Protein AF-A0A1T3WIM1-F1 (afdb_monomer)

Solvent-accessible surface area (backbone atoms only — not comparable to full-atom values): 3790 Å² total; per-residue (Å²): 141,84,87,79,92,71,96,65,82,86,82,66,80,92,76,70,87,87,76,86,90,80,91,76,84,60,67,49,79,49,75,57,92,91,47,74,46,34,26,35,83,85,66,48,80,39,44,95,80,60,124

Mean predicted aligned error: 3.41 Å

pLDDT: mean 95.16, std 2.45, range [84.62, 98.0]

Radius of gyration: 15.7 Å; Cα contacts (8 Å, |Δi|>4): 36; chains: 1; bounding box: 33×21×32 Å

Structure (mmCIF, N/CA/C/O backbone):
data_AF-A0A1T3WIM1-F1
#
_entry.id   AF-A0A1T3WIM1-F1
#
loop_
_atom_site.group_PDB
_atom_site.id
_atom_site.type_symbol
_atom_site.label_atom_id
_atom_site.label_alt_id
_atom_site.label_comp_id
_atom_site.label_asym_id
_atom_site.label_entity_id
_atom_site.label_seq_id
_atom_site.pdbx_PDB_ins_code
_atom_site.Cartn_x
_atom_site.Cartn_y
_atom_site.Cartn_z
_atom_site.occupancy
_atom_site.B_iso_or_equiv
_atom_site.auth_seq_id
_atom_site.auth_comp_id
_atom_site.auth_asym_id
_atom_site.auth_atom_id
_atom_site.pdbx_PDB_model_num
ATOM 1 N N . MET A 1 1 ? 9.521 -5.001 5.441 1.00 84.62 1 MET A N 1
ATOM 2 C CA . MET A 1 1 ? 10.011 -5.048 4.040 1.00 84.62 1 MET A CA 1
ATOM 3 C C . MET A 1 1 ? 9.921 -3.667 3.399 1.00 84.62 1 MET A C 1
ATOM 5 O O . MET A 1 1 ? 8.877 -3.043 3.535 1.00 84.62 1 MET A O 1
ATOM 9 N N . LEU A 1 2 ? 10.969 -3.177 2.735 1.00 91.94 2 LEU A N 1
ATOM 10 C CA . LEU A 1 2 ? 11.001 -1.903 1.994 1.00 91.94 2 LEU A CA 1
ATOM 11 C C . LEU A 1 2 ? 11.721 -2.114 0.656 1.00 91.94 2 LEU A C 1
ATOM 13 O O . LEU A 1 2 ? 12.534 -3.026 0.555 1.00 91.94 2 LEU A O 1
ATOM 17 N N . ALA A 1 3 ? 11.425 -1.278 -0.340 1.00 94.38 3 ALA A N 1
ATOM 18 C CA . ALA A 1 3 ? 12.087 -1.317 -1.642 1.00 94.38 3 ALA A CA 1
ATOM 19 C C . ALA A 1 3 ? 13.343 -0.432 -1.664 1.00 94.38 3 ALA A C 1
ATOM 21 O O . ALA A 1 3 ? 13.416 0.579 -0.960 1.00 94.38 3 ALA A O 1
ATOM 22 N N . LYS A 1 4 ? 14.313 -0.796 -2.509 1.00 94.31 4 LYS A N 1
ATOM 23 C CA . LYS A 1 4 ? 15.488 0.024 -2.827 1.00 94.31 4 LYS A CA 1
ATOM 24 C C . LYS A 1 4 ? 15.242 0.748 -4.150 1.00 94.31 4 LYS A C 1
ATOM 26 O O . LYS A 1 4 ? 14.861 0.114 -5.127 1.00 94.31 4 LYS A O 1
ATOM 31 N N . ALA A 1 5 ? 15.479 2.058 -4.188 1.00 94.94 5 ALA A N 1
ATOM 32 C CA . ALA A 1 5 ? 15.374 2.828 -5.425 1.00 94.94 5 ALA A CA 1
ATOM 33 C C . ALA A 1 5 ? 16.409 2.349 -6.455 1.00 94.94 5 ALA A C 1
ATOM 35 O O . ALA A 1 5 ? 17.557 2.064 -6.099 1.00 94.94 5 ALA A O 1
ATOM 36 N N . GLN A 1 6 ? 16.003 2.275 -7.721 1.00 95.12 6 GLN A N 1
ATOM 37 C CA . GLN A 1 6 ? 16.850 1.938 -8.863 1.00 95.12 6 GLN A CA 1
ATOM 38 C C . GLN A 1 6 ? 16.566 2.906 -10.010 1.00 95.12 6 GLN A C 1
ATOM 40 O O . GLN A 1 6 ? 15.433 3.344 -10.193 1.00 95.12 6 GLN A O 1
ATOM 45 N N . THR A 1 7 ? 17.606 3.251 -10.765 1.00 96.38 7 THR A N 1
ATOM 46 C CA . THR A 1 7 ? 17.512 4.169 -11.912 1.00 96.38 7 THR A CA 1
ATOM 47 C C . THR A 1 7 ? 17.162 3.460 -13.214 1.00 96.38 7 THR A C 1
ATOM 49 O O . THR A 1 7 ? 16.739 4.107 -14.167 1.00 96.38 7 THR A O 1
ATOM 52 N N . LYS A 1 8 ? 17.348 2.139 -13.270 1.00 95.75 8 LYS A N 1
ATOM 53 C CA . LYS A 1 8 ? 17.060 1.302 -14.434 1.00 95.75 8 LYS A CA 1
ATOM 54 C C . LYS A 1 8 ? 16.153 0.152 -14.027 1.00 95.75 8 LYS A C 1
ATOM 56 O O . LYS A 1 8 ? 16.272 -0.371 -12.920 1.00 95.75 8 LYS A O 1
ATOM 61 N N . VAL A 1 9 ? 15.272 -0.235 -14.943 1.00 92.38 9 VAL A N 1
ATOM 62 C CA . VAL A 1 9 ? 14.476 -1.456 -14.808 1.00 92.38 9 VAL A CA 1
ATOM 63 C C . VAL A 1 9 ? 15.413 -2.658 -15.003 1.00 92.38 9 VAL A C 1
ATOM 65 O O . VAL A 1 9 ? 16.180 -2.644 -15.970 1.00 92.38 9 VAL A O 1
ATOM 68 N N . PRO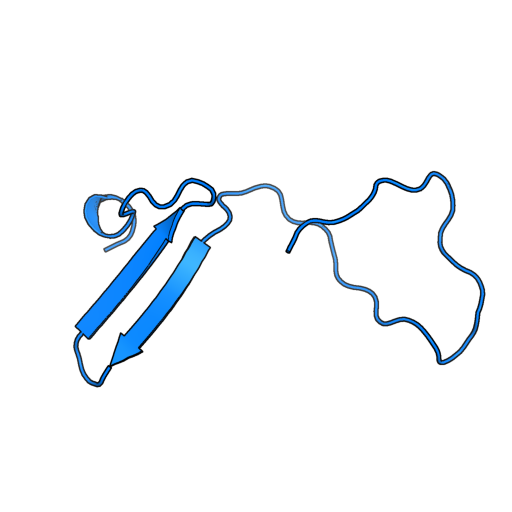 A 1 10 ? 15.401 -3.663 -14.106 1.00 94.06 10 PRO A N 1
ATOM 69 C CA . PRO A 1 10 ? 16.186 -4.885 -14.280 1.00 94.06 10 PRO A CA 1
ATOM 70 C C . PRO A 1 10 ? 15.861 -5.599 -15.600 1.00 94.06 10 PRO A C 1
ATOM 72 O O . PRO A 1 10 ? 14.711 -5.602 -16.039 1.00 94.06 10 PRO A O 1
ATOM 75 N N . THR A 1 11 ? 16.872 -6.194 -16.235 1.00 95.00 11 THR A N 1
ATOM 76 C CA . THR A 1 11 ? 16.753 -6.801 -17.576 1.00 95.00 11 THR A CA 1
ATOM 77 C C . THR A 1 11 ? 16.709 -8.328 -17.556 1.00 95.00 11 THR A C 1
ATOM 79 O O . THR A 1 11 ? 16.546 -8.944 -18.608 1.00 95.00 11 THR A O 1
ATOM 82 N N . GLU A 1 12 ? 16.883 -8.963 -16.395 1.00 96.62 12 GLU A N 1
ATOM 83 C CA . GLU A 1 12 ? 16.898 -10.421 -16.282 1.00 96.62 12 GLU A CA 1
ATOM 84 C C . GLU A 1 12 ? 15.490 -10.997 -16.498 1.00 96.62 12 GLU A C 1
ATOM 86 O O . GLU A 1 12 ? 14.608 -10.909 -15.638 1.00 96.62 12 GLU A O 1
ATOM 91 N N . ALA A 1 13 ? 15.274 -11.597 -17.670 1.00 92.44 13 ALA A N 1
ATOM 92 C CA . ALA A 1 13 ? 13.997 -12.196 -18.034 1.00 92.44 13 ALA A CA 1
ATOM 93 C C . ALA A 1 13 ? 13.648 -13.383 -17.118 1.00 92.44 13 ALA A C 1
ATOM 95 O O . ALA A 1 13 ? 14.490 -14.231 -16.829 1.00 92.44 13 ALA A O 1
ATOM 96 N N . GLY A 1 14 ? 12.388 -13.449 -16.678 1.00 94.75 14 GLY A N 1
ATOM 97 C CA . GLY A 1 14 ? 11.867 -14.543 -15.849 1.00 94.75 14 GLY A CA 1
ATOM 98 C C . GLY A 1 14 ? 12.261 -14.499 -14.367 1.00 94.75 14 GLY A C 1
ATOM 99 O O . GLY A 1 14 ? 11.844 -15.379 -13.621 1.00 94.75 14 GLY A O 1
ATOM 100 N N . VAL A 1 15 ? 13.026 -13.493 -13.925 1.00 97.38 15 VAL A N 1
ATOM 101 C CA . VAL A 1 15 ? 13.452 -13.345 -12.517 1.00 97.38 15 VAL A CA 1
ATOM 102 C C . VAL A 1 15 ? 12.533 -12.408 -11.729 1.00 97.38 15 VAL A C 1
ATOM 104 O O . VAL A 1 15 ? 12.298 -12.618 -10.540 1.00 97.38 15 VAL A O 1
ATOM 107 N N . TRP A 1 16 ? 12.005 -11.374 -12.385 1.00 95.31 16 TRP A N 1
ATOM 108 C CA . TRP A 1 16 ? 11.276 -10.286 -11.738 1.00 95.31 16 TRP A CA 1
ATOM 109 C C . TRP A 1 16 ? 9.791 -10.281 -12.107 1.00 95.31 16 TRP A C 1
ATOM 111 O O . TRP A 1 16 ? 9.422 -10.544 -13.250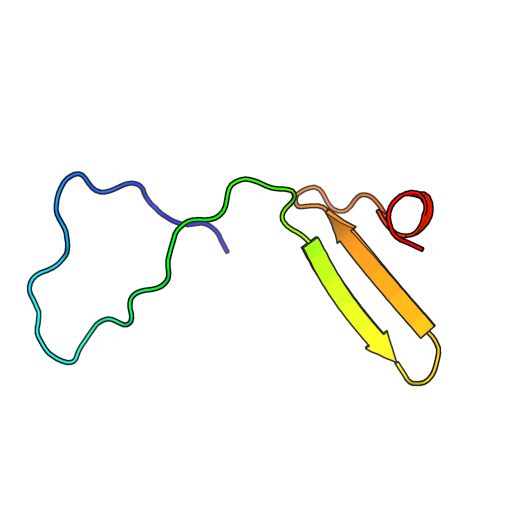 1.00 95.31 16 TRP A O 1
ATOM 121 N N . SER A 1 17 ? 8.955 -9.908 -11.137 1.00 95.06 17 SER A N 1
ATOM 122 C CA . SER A 1 17 ? 7.579 -9.459 -11.364 1.00 95.06 17 SER A CA 1
ATOM 123 C C . SER A 1 17 ? 7.513 -7.937 -11.222 1.00 95.06 17 SER A C 1
ATOM 125 O O . SER A 1 17 ? 8.277 -7.355 -10.445 1.00 95.06 17 SER A O 1
ATOM 127 N N . PHE A 1 18 ? 6.609 -7.292 -11.959 1.00 93.75 18 PHE A N 1
ATOM 128 C CA . PHE A 1 18 ? 6.462 -5.837 -11.987 1.00 93.75 18 PHE A CA 1
ATOM 129 C C . PHE A 1 18 ? 5.043 -5.433 -11.597 1.00 93.75 18 PHE A C 1
ATOM 131 O O . PHE A 1 18 ? 4.069 -5.929 -12.157 1.00 93.75 18 PHE A O 1
ATOM 138 N N . GLU A 1 19 ? 4.938 -4.482 -10.674 1.00 95.50 19 GLU A N 1
ATOM 139 C CA . GLU A 1 19 ? 3.677 -3.895 -10.225 1.00 95.50 19 GLU A CA 1
ATOM 140 C C . GLU A 1 19 ? 3.728 -2.367 -10.399 1.00 95.50 19 GLU A C 1
ATOM 142 O O . GLU A 1 19 ? 4.797 -1.766 -10.224 1.00 95.50 19 GLU A O 1
ATOM 147 N N . PRO A 1 20 ? 2.606 -1.705 -10.741 1.00 95.19 20 PRO A N 1
ATOM 148 C CA . PRO A 1 20 ? 2.549 -0.250 -10.797 1.00 95.19 20 PRO A CA 1
ATOM 149 C C . PRO A 1 20 ? 2.785 0.363 -9.412 1.00 95.19 20 PRO A C 1
ATOM 151 O O . PRO A 1 20 ? 2.329 -0.148 -8.387 1.00 95.19 20 PRO A O 1
ATOM 154 N N . LYS A 1 21 ? 3.479 1.503 -9.376 1.00 95.25 21 LYS A N 1
ATOM 155 C CA . LYS A 1 21 ? 3.677 2.250 -8.135 1.00 95.25 21 LYS A CA 1
ATOM 156 C C . LYS A 1 21 ? 2.433 3.088 -7.831 1.00 95.25 21 LYS A C 1
ATOM 158 O O . LYS A 1 21 ? 2.108 4.001 -8.581 1.00 95.25 21 LYS A O 1
ATOM 163 N N . TRP A 1 22 ? 1.826 2.847 -6.674 1.00 96.50 22 TRP A N 1
ATOM 164 C CA . TRP A 1 22 ? 0.736 3.665 -6.142 1.00 96.50 22 TRP A CA 1
ATOM 165 C C . TRP A 1 22 ? 1.248 4.681 -5.113 1.00 96.50 22 TRP A C 1
ATOM 167 O O . TRP A 1 22 ? 2.129 4.370 -4.301 1.00 96.50 22 TRP A O 1
ATOM 177 N N . ASP A 1 23 ? 0.696 5.894 -5.140 1.00 97.25 23 ASP A N 1
ATOM 178 C CA . ASP A 1 23 ? 0.886 6.906 -4.099 1.00 97.25 23 ASP A CA 1
ATOM 179 C C . ASP A 1 23 ? -0.306 6.872 -3.139 1.00 97.25 23 ASP A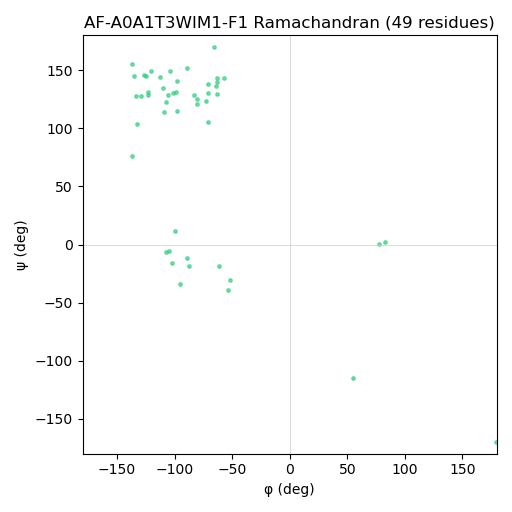 C 1
ATOM 181 O O . ASP A 1 23 ? -1.441 7.142 -3.518 1.00 97.25 23 ASP A O 1
ATOM 185 N N . GLY A 1 24 ? -0.047 6.503 -1.885 1.00 94.88 24 GLY A N 1
ATOM 186 C CA . GLY A 1 24 ? -1.071 6.351 -0.858 1.00 94.88 24 GLY A CA 1
ATOM 187 C C . GLY A 1 24 ? -0.480 5.903 0.477 1.00 94.88 24 GLY A C 1
ATOM 188 O O . GLY A 1 24 ? 0.742 5.868 0.663 1.00 94.88 24 GLY A O 1
ATOM 189 N N . PHE A 1 25 ? -1.345 5.538 1.423 1.00 94.62 25 PHE A N 1
ATOM 190 C CA . PHE A 1 25 ? -0.909 4.974 2.697 1.00 94.62 25 PHE A CA 1
ATOM 191 C C . PHE A 1 25 ? -0.589 3.492 2.542 1.00 94.62 25 PHE A C 1
ATOM 193 O O . PHE A 1 25 ? -1.433 2.694 2.149 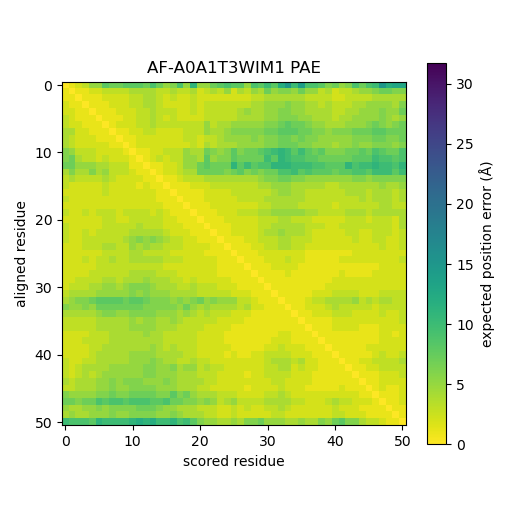1.00 94.62 25 PHE A O 1
ATOM 200 N N . ARG A 1 26 ? 0.628 3.098 2.922 1.00 96.19 26 ARG A N 1
ATOM 201 C CA . ARG A 1 26 ? 0.925 1.680 3.108 1.00 96.19 26 ARG A CA 1
ATOM 202 C C . ARG A 1 26 ? 0.243 1.185 4.380 1.00 96.19 26 ARG A C 1
ATOM 204 O O . ARG A 1 26 ? 0.553 1.693 5.462 1.00 96.19 26 ARG A O 1
ATOM 211 N N . ALA A 1 27 ? -0.576 0.151 4.233 1.00 96.56 27 ALA A N 1
ATOM 212 C CA . ALA A 1 27 ? -1.216 -0.555 5.330 1.00 96.56 27 ALA A CA 1
ATOM 213 C C . ALA A 1 27 ? -0.823 -2.041 5.348 1.00 96.56 27 ALA A C 1
ATOM 215 O O . ALA A 1 27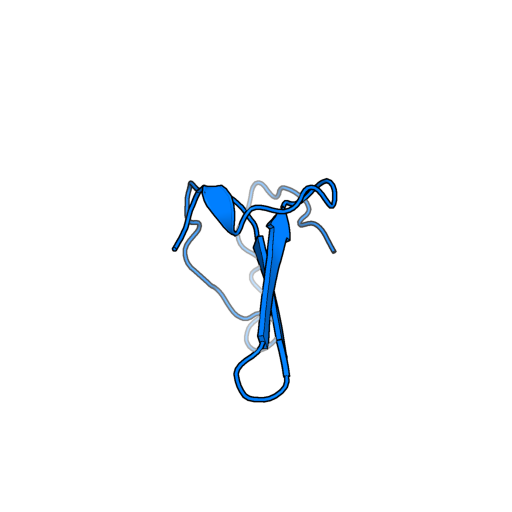 ? -0.555 -2.637 4.303 1.00 96.56 27 ALA A O 1
ATOM 216 N 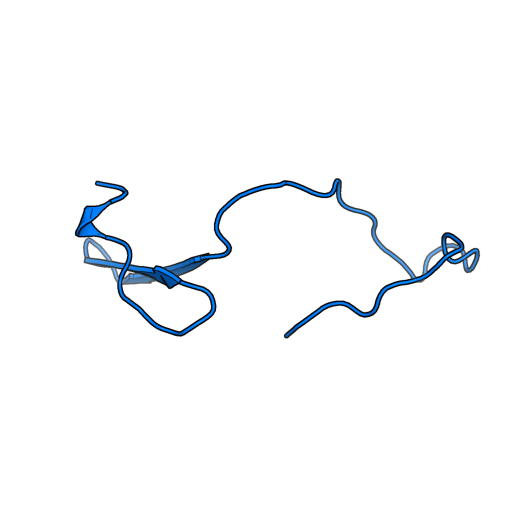N . LEU A 1 28 ? -0.779 -2.624 6.542 1.00 96.94 28 LEU A N 1
ATOM 217 C CA . LEU A 1 28 ? -0.900 -4.061 6.762 1.00 96.94 28 LEU A CA 1
ATOM 218 C C . LEU A 1 28 ? -2.323 -4.327 7.243 1.00 96.94 28 LEU A C 1
ATOM 220 O O . LEU A 1 28 ? -2.786 -3.653 8.162 1.00 96.94 28 LEU A O 1
ATOM 224 N N . VAL A 1 29 ? -2.993 -5.288 6.616 1.00 97.19 29 VAL A N 1
ATOM 225 C CA . VAL A 1 29 ? -4.355 -5.688 6.969 1.00 97.19 29 VAL A CA 1
ATOM 226 C C . VAL A 1 29 ? -4.288 -7.046 7.646 1.00 97.19 29 VAL A C 1
ATOM 228 O O . VAL A 1 29 ? -3.774 -7.999 7.061 1.00 97.19 29 VAL A O 1
ATOM 231 N N . PHE A 1 30 ? -4.805 -7.123 8.865 1.00 97.06 30 PHE A N 1
ATOM 232 C CA . PHE A 1 30 ? -5.036 -8.376 9.572 1.00 97.06 30 PHE A CA 1
ATOM 233 C C . PHE A 1 30 ? -6.537 -8.596 9.643 1.00 97.06 30 PHE A C 1
ATOM 235 O O . PHE A 1 30 ? -7.280 -7.661 9.940 1.00 97.06 30 PHE A O 1
ATOM 242 N N . ARG A 1 31 ? -6.974 -9.817 9.347 1.00 96.88 31 ARG A N 1
ATOM 243 C CA . ARG A 1 31 ? -8.373 -10.210 9.447 1.00 96.88 31 ARG A CA 1
ATOM 244 C C . ARG A 1 31 ? -8.475 -11.547 10.160 1.00 96.88 31 ARG A C 1
ATOM 246 O O . ARG A 1 31 ? -7.827 -12.500 9.730 1.00 96.88 31 ARG A O 1
ATOM 253 N N . ASP A 1 32 ? -9.307 -11.591 11.189 1.00 97.81 32 ASP A N 1
ATOM 254 C CA . ASP A 1 32 ? -9.676 -12.801 11.918 1.00 97.81 32 ASP A CA 1
ATOM 255 C C . ASP A 1 32 ? -11.200 -12.829 12.077 1.00 97.81 32 ASP A C 1
ATOM 257 O O . ASP A 1 32 ? -11.776 -12.046 12.825 1.00 97.81 32 ASP A O 1
ATOM 261 N N . GLY A 1 33 ? -11.872 -13.660 11.279 1.00 96.94 33 GLY A N 1
ATOM 262 C CA . GLY A 1 33 ? -13.332 -13.643 11.175 1.00 96.94 33 GLY A CA 1
ATOM 263 C C . GLY A 1 33 ? -13.883 -12.258 10.802 1.00 96.94 33 GLY A C 1
ATOM 264 O O . GLY A 1 33 ? -13.643 -11.758 9.690 1.00 96.94 33 GLY A O 1
ATOM 265 N N . ASP A 1 34 ? -14.632 -11.680 11.743 1.00 96.19 34 ASP A N 1
ATOM 266 C CA . ASP A 1 34 ? -15.261 -10.358 11.647 1.00 96.19 34 ASP A CA 1
ATOM 267 C C . ASP A 1 34 ? -14.352 -9.219 12.144 1.00 96.19 34 ASP A C 1
ATOM 269 O O . ASP A 1 3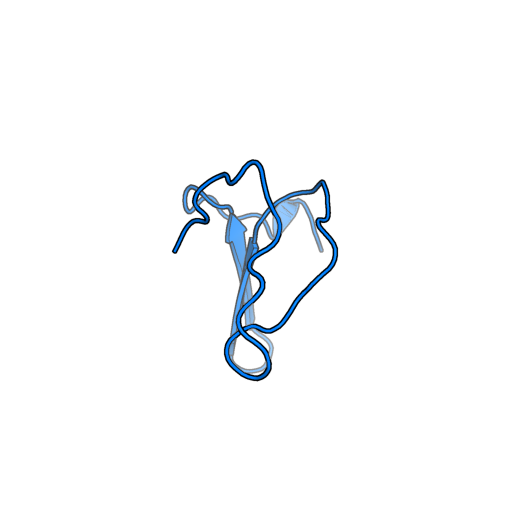4 ? -14.630 -8.050 11.872 1.00 96.19 34 ASP A O 1
ATOM 273 N N . ASP A 1 35 ? -13.236 -9.539 12.804 1.00 95.19 35 ASP A N 1
ATOM 274 C CA . ASP A 1 35 ? -12.273 -8.551 13.276 1.00 95.19 35 ASP A CA 1
ATOM 275 C C . ASP A 1 35 ? -11.305 -8.157 12.152 1.00 95.19 35 ASP A C 1
ATOM 277 O O . ASP A 1 35 ? -10.675 -9.002 11.505 1.00 95.19 35 ASP A O 1
ATOM 281 N N . VAL A 1 36 ? -11.152 -6.847 11.928 1.00 96.44 36 VAL A N 1
ATOM 282 C CA . VAL A 1 36 ? -10.226 -6.272 10.941 1.00 96.44 36 VAL A CA 1
ATOM 283 C C . VAL A 1 36 ? -9.367 -5.197 11.596 1.00 96.44 36 VAL A C 1
ATOM 285 O O . VAL A 1 36 ? -9.878 -4.252 12.192 1.00 96.44 36 VAL A O 1
ATOM 288 N N . VAL A 1 37 ? -8.047 -5.308 11.435 1.00 96.94 37 VAL A N 1
ATOM 289 C CA . VAL A 1 37 ? -7.075 -4.323 11.924 1.00 96.94 37 VAL A CA 1
ATOM 290 C C . VAL A 1 37 ? -6.231 -3.809 10.765 1.00 96.94 37 VAL A C 1
ATOM 292 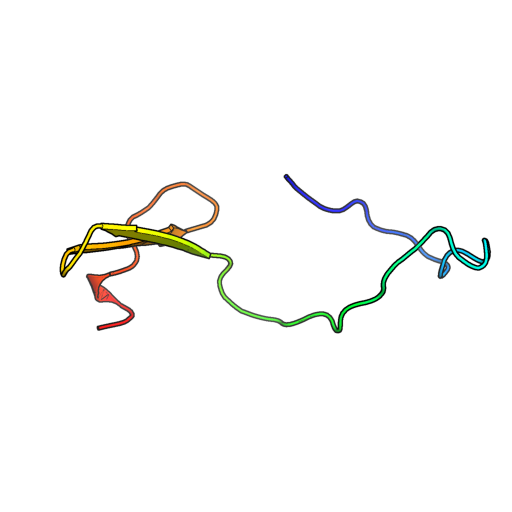O O . VAL A 1 37 ? -5.620 -4.581 10.023 1.00 96.94 37 VAL A O 1
ATOM 295 N N . LEU A 1 38 ? -6.158 -2.483 10.643 1.00 98.00 38 LEU A N 1
ATOM 296 C CA . LEU A 1 38 ? -5.343 -1.788 9.651 1.00 98.00 38 LEU A CA 1
ATOM 297 C C . LEU A 1 38 ? -4.165 -1.106 10.349 1.00 98.00 38 LEU A C 1
ATOM 299 O O . LEU A 1 38 ? -4.353 -0.150 11.095 1.00 98.00 38 LEU A O 1
ATOM 303 N N . LEU A 1 39 ? -2.936 -1.544 10.080 1.00 97.62 39 LEU A N 1
ATOM 304 C CA . LEU A 1 39 ? -1.732 -0.915 10.627 1.00 97.62 39 LEU A CA 1
ATOM 305 C C . LEU A 1 39 ? -0.998 -0.110 9.561 1.00 97.62 39 LEU A C 1
ATOM 307 O O . LEU A 1 39 ? -0.652 -0.625 8.501 1.00 97.62 39 LEU A O 1
ATOM 311 N N . SER A 1 40 ? -0.690 1.147 9.864 1.00 96.62 40 SER A N 1
ATOM 312 C CA . SER A 1 40 ? 0.166 1.988 9.023 1.00 96.62 40 SER A CA 1
ATOM 313 C C . SER A 1 40 ? 1.605 1.468 8.958 1.00 96.62 40 SER A C 1
ATOM 315 O O . SER A 1 40 ? 2.044 0.642 9.760 1.00 96.62 40 SER A O 1
ATOM 317 N N . ARG A 1 41 ? 2.407 2.051 8.061 1.00 96.12 41 ARG A N 1
ATOM 318 C CA . ARG A 1 41 ? 3.850 1.771 7.959 1.00 96.12 41 ARG A CA 1
ATOM 319 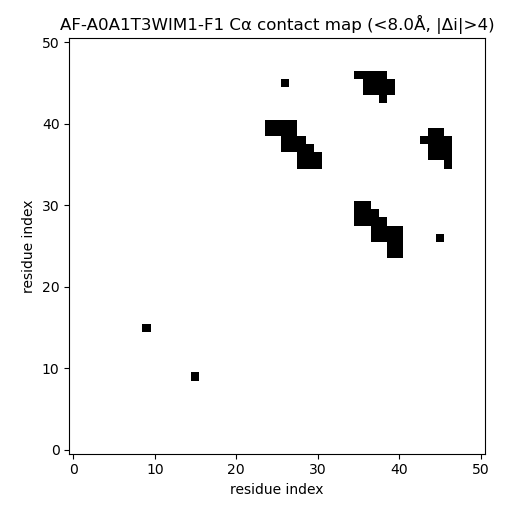C C . ARG A 1 41 ? 4.620 1.897 9.286 1.00 96.12 41 ARG A C 1
ATOM 321 O O . ARG A 1 41 ? 5.626 1.212 9.438 1.00 96.12 41 ARG A O 1
ATOM 328 N N . SER A 1 42 ? 4.203 2.775 10.202 1.00 95.56 42 SER A N 1
ATOM 329 C CA . SER A 1 42 ? 4.844 2.973 11.513 1.00 95.56 42 SER A CA 1
ATOM 330 C C . SER A 1 42 ? 4.127 2.256 12.664 1.00 95.56 42 SER A C 1
ATOM 332 O O . SER A 1 42 ? 4.427 2.528 13.822 1.00 95.56 42 SER A O 1
ATOM 334 N N . GLY A 1 43 ? 3.183 1.356 12.364 1.00 95.19 43 GLY A N 1
ATOM 335 C CA . GLY A 1 43 ? 2.463 0.554 13.359 1.00 95.19 43 GLY A CA 1
ATOM 336 C C . GLY A 1 43 ? 1.277 1.253 14.027 1.00 95.19 43 GLY A C 1
ATOM 337 O O . GLY A 1 43 ? 0.639 0.661 14.887 1.00 95.19 43 GLY A O 1
ATOM 338 N N . LYS A 1 44 ? 0.948 2.495 13.645 1.00 96.00 44 LYS A N 1
ATOM 339 C CA . LYS A 1 44 ? -0.269 3.173 14.128 1.00 96.00 44 LYS A CA 1
ATOM 340 C C . LYS A 1 44 ? -1.518 2.540 13.523 1.00 96.00 44 LYS A C 1
ATOM 342 O O . LYS A 1 44 ? -1.523 2.310 12.312 1.00 96.00 44 LYS A O 1
ATOM 347 N N . ASP A 1 45 ? -2.547 2.355 14.343 1.00 96.06 45 ASP A N 1
ATOM 348 C CA . ASP A 1 45 ? -3.875 1.914 13.917 1.00 96.06 45 ASP A CA 1
ATOM 349 C C . ASP A 1 45 ? -4.531 2.947 12.980 1.00 96.06 45 ASP A C 1
ATOM 351 O O . ASP A 1 45 ? -4.555 4.153 13.263 1.00 96.06 45 ASP A O 1
ATOM 355 N N . LEU A 1 46 ? -5.011 2.461 11.835 1.00 96.75 46 LEU A N 1
ATOM 356 C CA . LEU A 1 46 ? -5.678 3.217 10.783 1.00 96.75 46 LEU A CA 1
ATOM 357 C C . LEU A 1 46 ? -7.189 2.967 10.709 1.00 96.75 46 LEU A C 1
ATOM 359 O O . LEU A 1 46 ? -7.846 3.684 9.956 1.00 96.75 46 LEU A O 1
ATOM 363 N N . GLY A 1 47 ? -7.754 2.027 11.475 1.00 94.94 47 GLY A N 1
ATOM 364 C CA . GLY A 1 47 ? -9.165 1.628 11.374 1.00 94.94 47 GLY A CA 1
ATOM 365 C C . GLY A 1 47 ? -10.134 2.807 11.492 1.00 94.94 47 GLY A C 1
ATOM 366 O O . GLY A 1 47 ? -11.059 2.942 10.701 1.00 94.94 47 GLY A O 1
ATOM 367 N N . ARG A 1 48 ? -9.841 3.770 12.377 1.00 92.75 48 ARG A N 1
ATOM 368 C CA . ARG A 1 48 ? -10.658 4.991 12.535 1.00 92.75 48 ARG A CA 1
ATOM 369 C C . ARG A 1 48 ? -10.745 5.890 11.293 1.00 92.75 48 ARG A C 1
ATOM 371 O O . ARG A 1 48 ? -11.585 6.780 11.255 1.00 92.75 48 ARG A O 1
ATOM 378 N N . TYR A 1 49 ? -9.826 5.740 10.342 1.00 94.56 49 TYR A N 1
ATOM 379 C CA . TYR A 1 49 ? -9.752 6.560 9.130 1.00 94.56 49 TYR A CA 1
ATOM 380 C C . TYR A 1 49 ? -10.305 5.847 7.893 1.00 94.56 49 TYR A C 1
ATOM 382 O O . TYR A 1 49 ? -10.561 6.508 6.888 1.00 94.56 49 TYR A O 1
ATOM 390 N N . PHE A 1 50 ? -10.471 4.526 7.962 1.00 93.38 50 PHE A N 1
ATOM 391 C CA . PHE A 1 50 ? -10.905 3.672 6.859 1.00 93.38 50 PHE A CA 1
ATOM 392 C C . PHE A 1 50 ? -11.935 2.664 7.397 1.00 93.38 50 PHE A C 1
ATOM 394 O O . PHE A 1 50 ? -11.552 1.525 7.674 1.00 93.38 50 PHE A O 1
ATOM 401 N N . PRO A 1 51 ? -13.184 3.113 7.632 1.00 85.88 51 PRO A N 1
ATOM 402 C CA . PRO A 1 51 ? -14.246 2.283 8.196 1.00 85.88 51 PRO A CA 1
ATOM 403 C C . PRO A 1 51 ? -14.740 1.208 7.224 1.00 85.88 51 PRO A C 1
ATOM 405 O O . PRO A 1 51 ? -14.676 1.437 5.992 1.00 85.88 51 PRO A O 1
#

Foldseek 3Di:
DDDDDDPDDDDDPPPDDDDDDDDDWDWDWDDDPPDIWTATPVRDTCVVVPD

Sequence (51 aa):
MLAKAQTKVPTEAGVWSFEPKWDGFRALVFRDGDDVVLLSRSGKDLGRYFP

InterPro domains:
  IPR012310 DNA ligase, ATP-dependent, central [PF01068] (1-50)
  IPR016059 DNA ligase, ATP-dependent, conserved site [PS00697] (19-27)

Organism: NCBI:txid1801

Nearest PDB structures (foldseek):
  7yfe-assembly1_B  TM=3.419E-01  e=9.684E+00  Mammalian orthoreovirus 3
  7yfe-assembly1_b  TM=2.470E-01  e=9.684E+00  Mammalian orthoreovirus 3

Secondary structure (DSSP, 8-state):
--PPP-SS----TTT----PPP-S--EEEEEETTEEEEEETTS-B-GGG--